Prote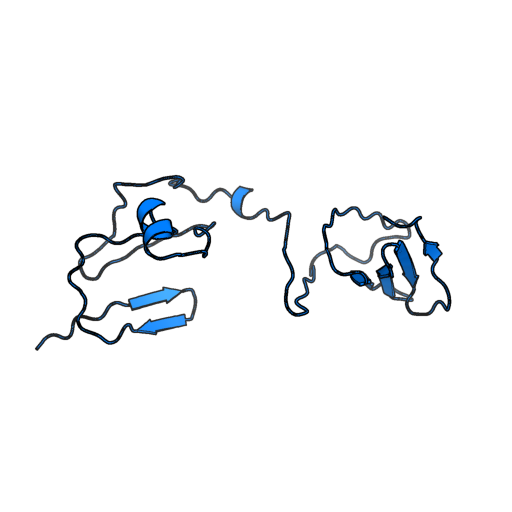in AF-H9FDF9-F1 (afdb_monomer)

Mean predicted aligned error: 11.4 Å

Foldseek 3Di:
DDQDWDWDDDPPDTDIDPDRPPPDPDDDAQDDDPVVCVVVVPPDDGHQFDDDDDADPVGHDDDDDDDPDDPDGDVVSVDDQDDDDDDPDDDDDPPPDDADDPDDDDDDDDDDPDQKDWPDWDDHPPFIWTFMRHRQWTFTPTPPDPDTPDIHPRD

InterPro domains:
  IPR001791 Laminin G domain [PS50025] (1-73)
  IPR001791 Laminin G domain [cd00110] (82-155)
  IPR013320 Concanavalin A-like lectin/glucanase domain superfamily [SSF49899] (17-70)
  IPR013320 Concanavalin A-like lectin/glucanase domain superfamily [SSF49899] (67-147)

Sequence (155 aa):
KVQKRMWINVDFQNTIIDGEVFDFSTYYLGGIPIAIRERFNISTPAFRGCMKNLKKTSGVVRLNDTVGVTKKCSEDWKLVRSASFSRGGQLSFTNLGSPLTDHLQASFGFQTFQPSGILLSHQTWTSTLQVTLEDGHIELSTRDSGSPIFKSPQT

Solvent-accessible surface area (backbone atoms only — not comparable to full-atom values): 10942 Å² total; per-residue (Å²): 132,87,79,57,71,56,80,51,78,55,96,91,47,76,48,76,57,88,57,83,66,71,89,66,94,72,86,72,76,58,44,75,60,66,71,59,29,64,76,67,68,53,78,76,75,61,63,84,82,79,86,78,88,58,70,51,98,93,42,78,64,80,90,82,89,76,79,96,75,69,98,64,76,58,72,72,76,72,65,77,92,78,85,86,76,62,96,85,57,86,86,84,81,92,75,72,66,81,80,73,60,104,72,82,83,86,87,84,88,88,86,77,90,66,50,55,48,82,77,44,79,45,82,56,99,88,48,38,42,35,35,32,35,52,80,37,18,48,31,34,32,43,77,89,50,98,60,64,80,39,70,51,70,76,106

Nearest PDB structures (foldseek):
  5xau-assembly2_D  TM=7.572E-01  e=1.764E+00  Homo sapiens

Structure (mmCIF, N/CA/C/O backbone):
data_AF-H9FDF9-F1
#
_entry.id   AF-H9FDF9-F1
#
loop_
_atom_site.group_PDB
_atom_site.id
_atom_site.type_symbol
_atom_site.label_atom_id
_atom_site.label_alt_id
_atom_site.label_comp_id
_atom_site.label_asym_id
_atom_site.label_entity_id
_atom_site.label_seq_id
_atom_site.pdbx_PDB_ins_code
_atom_site.Cartn_x
_atom_site.Cartn_y
_atom_site.Cartn_z
_atom_site.occupancy
_atom_site.B_iso_or_equiv
_atom_site.auth_seq_id
_atom_site.auth_comp_id
_atom_site.auth_asym_id
_atom_site.auth_atom_id
_atom_site.pdbx_PDB_model_num
ATOM 1 N N . LYS A 1 1 ? -32.377 21.742 26.380 1.00 42.25 1 LYS A N 1
ATOM 2 C CA . LYS A 1 1 ? -32.199 20.419 25.727 1.00 42.25 1 LYS A CA 1
ATOM 3 C C . LYS A 1 1 ? -30.703 20.161 25.587 1.00 42.25 1 LYS A C 1
ATOM 5 O O . LYS A 1 1 ? -30.040 20.959 24.943 1.00 42.25 1 LYS A O 1
ATOM 10 N N . VAL A 1 2 ? -30.161 19.126 26.233 1.00 50.25 2 VAL A N 1
ATOM 11 C CA . VAL A 1 2 ? -28.737 18.770 26.104 1.00 50.25 2 VAL A CA 1
ATOM 12 C C . VAL A 1 2 ? -28.552 18.089 24.751 1.00 50.25 2 VAL A C 1
ATOM 14 O O . VAL A 1 2 ? -29.055 16.988 24.543 1.00 50.25 2 VAL A O 1
ATOM 17 N N . GLN A 1 3 ? -27.885 18.760 23.813 1.00 52.12 3 GLN A N 1
ATOM 18 C CA . GLN A 1 3 ? -27.539 18.172 22.523 1.00 52.12 3 GLN A CA 1
ATOM 19 C C . GLN A 1 3 ? -26.365 17.215 22.760 1.00 52.12 3 GLN A C 1
ATOM 21 O O . GLN A 1 3 ? -25.232 17.647 22.973 1.00 52.12 3 GLN A O 1
ATOM 26 N N . LYS A 1 4 ? -26.639 15.907 22.801 1.00 53.34 4 LYS A N 1
ATOM 27 C CA . LYS A 1 4 ? -25.577 14.897 22.808 1.00 53.34 4 LYS A CA 1
ATOM 28 C C . LYS A 1 4 ? -24.823 15.043 21.478 1.00 53.34 4 LYS A C 1
ATOM 30 O O . LYS A 1 4 ? -25.460 15.141 20.438 1.00 53.34 4 LYS A O 1
ATOM 35 N N . ARG A 1 5 ? -23.492 15.099 21.509 1.00 57.06 5 ARG A N 1
ATOM 36 C CA . ARG A 1 5 ? -22.630 15.107 20.313 1.00 57.06 5 ARG A CA 1
ATOM 37 C C . ARG A 1 5 ? -21.617 13.979 20.433 1.00 57.06 5 ARG A C 1
ATOM 39 O O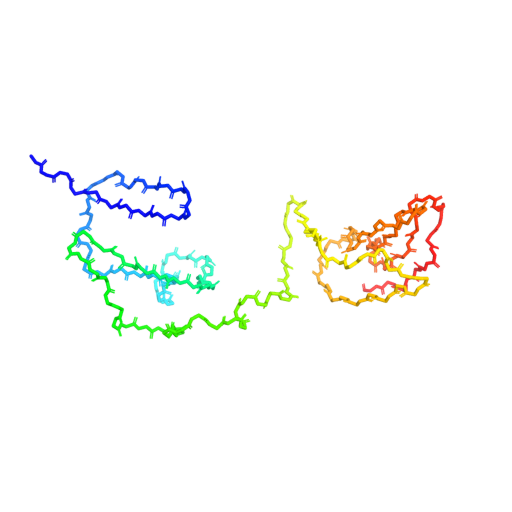 . ARG A 1 5 ? -21.088 13.752 21.524 1.00 57.06 5 ARG A O 1
ATOM 46 N N . MET A 1 6 ? -21.350 13.287 19.329 1.00 56.25 6 MET A N 1
ATOM 47 C CA . MET A 1 6 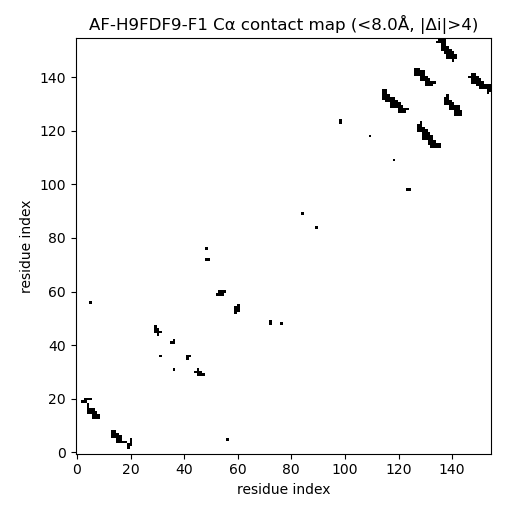? -20.268 12.309 19.244 1.00 56.25 6 MET A CA 1
ATOM 48 C C . MET A 1 6 ? -19.068 12.945 18.550 1.00 56.25 6 MET A C 1
ATOM 50 O O . MET A 1 6 ? -19.214 13.593 17.517 1.00 56.25 6 MET A O 1
ATOM 54 N N . TRP A 1 7 ? -17.891 12.749 19.138 1.00 55.53 7 TRP A N 1
ATOM 55 C CA . TRP A 1 7 ? -16.630 13.268 18.627 1.00 55.53 7 TRP A CA 1
ATOM 56 C C . TRP A 1 7 ? -15.767 12.093 18.195 1.00 55.53 7 TRP A C 1
ATOM 58 O O . TRP A 1 7 ? -15.412 11.253 19.025 1.00 55.53 7 TRP A O 1
ATOM 68 N N . ILE A 1 8 ? -15.434 12.040 16.907 1.00 58.94 8 ILE A N 1
ATOM 69 C CA . ILE A 1 8 ? -14.439 11.109 16.382 1.00 58.94 8 ILE A CA 1
ATOM 70 C C . ILE A 1 8 ? -13.209 11.938 16.034 1.00 58.94 8 ILE A C 1
ATOM 72 O O . ILE A 1 8 ? -13.287 12.880 15.244 1.00 58.94 8 ILE A O 1
ATOM 76 N N . ASN A 1 9 ? -12.094 11.596 16.670 1.00 51.84 9 ASN A N 1
ATOM 77 C CA . ASN A 1 9 ? -10.815 12.251 16.460 1.00 51.84 9 ASN A CA 1
ATOM 78 C C . ASN A 1 9 ? -9.883 11.268 15.741 1.00 51.84 9 ASN A C 1
ATOM 80 O O . ASN A 1 9 ? -9.620 10.178 16.261 1.00 51.84 9 ASN A O 1
ATOM 84 N N . VAL A 1 10 ? -9.449 11.636 14.536 1.00 53.12 10 VAL A N 1
ATOM 85 C CA . VAL A 1 10 ? -8.482 10.889 13.724 1.00 53.12 10 VAL A CA 1
ATOM 86 C C . VAL A 1 10 ? -7.311 11.830 13.446 1.00 53.12 10 VAL A C 1
ATOM 88 O O . VAL A 1 10 ? -7.421 12.741 12.631 1.00 53.12 10 VAL A O 1
ATOM 91 N N . ASP A 1 11 ? -6.205 11.630 14.162 1.00 63.62 11 ASP A N 1
ATOM 92 C CA . ASP A 1 11 ? -5.014 12.491 14.167 1.00 63.62 11 ASP A CA 1
ATOM 93 C C . ASP A 1 11 ? -5.313 13.980 14.437 1.00 63.62 11 ASP A C 1
ATOM 95 O O . ASP A 1 11 ? -5.443 14.390 15.589 1.00 63.62 11 ASP A O 1
ATOM 99 N N . PHE A 1 12 ? -5.391 14.798 13.384 1.00 52.53 12 PHE A N 1
ATOM 100 C CA . PHE A 1 12 ? -5.698 16.235 13.430 1.00 52.53 12 PHE A CA 1
ATOM 101 C C . PHE A 1 12 ? -7.094 16.565 12.879 1.00 52.53 12 PHE A C 1
ATOM 103 O O . PHE A 1 12 ? -7.504 17.727 12.886 1.00 52.53 12 PHE A O 1
ATOM 110 N N . GLN A 1 13 ? -7.836 15.564 12.401 1.00 46.62 13 GLN A N 1
ATOM 111 C CA . GLN A 1 13 ? -9.196 15.736 11.910 1.00 46.62 13 GLN A CA 1
ATOM 112 C C . GLN A 1 13 ? -10.215 15.437 13.009 1.00 46.62 13 GLN A C 1
ATOM 114 O O . GLN A 1 13 ? -10.338 14.315 13.506 1.00 46.62 13 GLN A O 1
ATOM 119 N N . ASN A 1 14 ? -11.002 16.462 13.332 1.00 49.03 14 ASN A N 1
ATOM 120 C CA . ASN A 1 14 ? -12.169 16.352 14.193 1.00 49.03 14 ASN A CA 1
ATOM 121 C C . ASN A 1 14 ? -13.417 16.348 13.314 1.00 49.03 14 ASN A C 1
ATOM 123 O O . ASN A 1 14 ? -13.719 17.352 12.673 1.00 49.03 14 ASN A O 1
ATOM 127 N N . THR A 1 15 ? -14.154 15.237 13.301 1.00 54.59 15 THR A N 1
ATOM 128 C C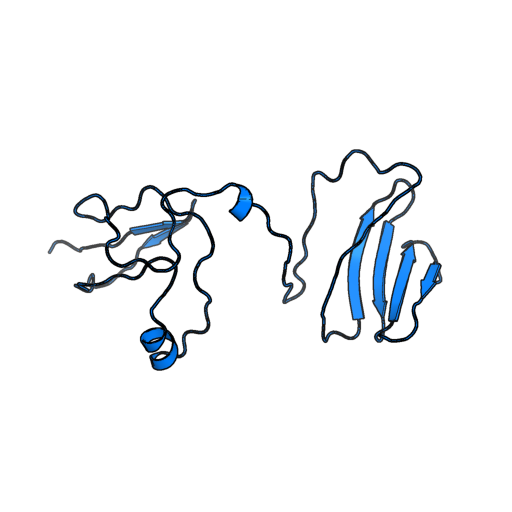A . THR A 1 15 ? -15.473 15.191 12.655 1.00 54.59 15 THR A CA 1
ATOM 129 C C . THR A 1 15 ? -16.553 15.279 13.725 1.00 54.59 15 THR A C 1
ATOM 131 O O . THR A 1 15 ? -16.580 14.470 14.658 1.00 54.59 15 THR A O 1
ATOM 134 N N . ILE A 1 16 ? -17.435 16.273 13.593 1.00 53.31 16 ILE A N 1
ATOM 135 C CA . ILE A 1 16 ? -18.628 16.427 14.426 1.00 53.31 16 ILE A CA 1
ATOM 136 C C . ILE A 1 16 ? -19.781 15.765 13.681 1.00 53.31 16 ILE A C 1
ATOM 138 O O . ILE A 1 16 ? -20.094 16.138 12.553 1.00 53.31 16 ILE A O 1
ATOM 142 N N . ILE A 1 17 ? -20.404 14.769 14.306 1.00 60.03 17 ILE A N 1
ATOM 143 C CA . ILE A 1 17 ? -21.643 14.193 13.787 1.00 60.03 17 ILE A CA 1
ATOM 144 C C . ILE A 1 17 ? -22.797 15.026 14.353 1.00 60.03 17 ILE A C 1
ATOM 146 O O . ILE A 1 17 ? -23.173 14.860 15.516 1.00 60.03 17 ILE A O 1
ATOM 150 N N . ASP A 1 18 ? -23.311 15.953 13.543 1.00 45.31 18 ASP A N 1
ATOM 151 C CA . ASP A 1 18 ? -24.489 16.760 13.866 1.00 45.31 18 ASP A CA 1
ATOM 152 C C . ASP A 1 18 ? -25.768 15.952 13.595 1.00 45.31 18 ASP A C 1
ATOM 154 O O . ASP A 1 18 ? -26.094 15.622 12.457 1.00 45.31 18 ASP A O 1
ATOM 158 N N . GLY A 1 19 ? -26.494 15.605 14.659 1.00 55.09 19 GLY A N 1
ATOM 159 C CA . GLY A 1 19 ? -27.745 14.847 14.602 1.00 55.09 19 GLY A CA 1
ATOM 160 C C . GLY A 1 19 ? -28.236 14.464 15.998 1.00 55.09 19 GLY A C 1
ATOM 161 O O . GLY A 1 19 ? -27.530 14.683 16.988 1.00 55.09 19 GLY A O 1
ATOM 162 N N . GLU A 1 20 ? -29.444 13.899 16.105 1.00 52.00 20 GLU A N 1
ATOM 163 C CA . GLU A 1 20 ? -29.799 13.138 17.306 1.00 52.00 20 GLU A CA 1
ATOM 164 C C . GLU A 1 20 ? -28.715 12.076 17.480 1.00 52.00 20 GLU A C 1
ATOM 166 O O . GLU A 1 20 ? -28.462 11.295 16.564 1.00 52.00 20 GLU A O 1
ATOM 171 N N . VAL A 1 21 ? -28.014 12.078 18.618 1.00 54.28 21 VAL A N 1
ATOM 172 C CA . VAL A 1 21 ? -27.148 10.949 18.961 1.00 54.28 21 VAL A CA 1
ATOM 173 C C . VAL A 1 21 ? -28.075 9.766 19.089 1.00 54.28 21 VAL A C 1
ATOM 175 O O . VAL A 1 21 ? -28.741 9.598 20.110 1.00 54.28 21 VAL A O 1
ATOM 178 N N . PHE A 1 22 ? -28.160 9.022 17.994 1.00 52.12 22 PHE A N 1
ATOM 179 C CA . PHE A 1 22 ? -28.872 7.777 17.912 1.00 52.12 22 PHE A CA 1
ATOM 180 C C . PHE A 1 22 ? -28.433 6.943 19.110 1.00 52.12 22 PHE A C 1
ATOM 182 O O . PHE A 1 22 ? -27.236 6.717 19.316 1.00 52.12 22 PHE A O 1
ATOM 189 N N . ASP A 1 23 ? -29.399 6.556 19.938 1.00 58.25 23 ASP A N 1
ATOM 190 C CA . ASP A 1 23 ? -29.160 5.742 21.124 1.00 58.25 23 ASP A CA 1
ATOM 191 C C . ASP A 1 23 ? -28.924 4.292 20.692 1.00 58.25 23 ASP A C 1
ATOM 193 O O . ASP A 1 23 ? -29.726 3.390 20.926 1.00 58.25 23 ASP A O 1
ATOM 197 N N . PHE A 1 24 ? -27.845 4.077 19.942 1.00 67.31 24 PHE A N 1
ATOM 198 C CA . PHE A 1 24 ? -27.416 2.746 19.569 1.00 67.31 24 PHE A CA 1
ATOM 199 C C . PHE A 1 24 ? -26.767 2.102 20.790 1.00 67.31 24 PHE A C 1
ATOM 201 O O . PHE A 1 24 ? -25.824 2.638 21.380 1.00 67.31 24 PHE A O 1
ATOM 208 N N . SER A 1 25 ? -27.254 0.918 21.151 1.00 72.12 25 SER A N 1
ATOM 209 C CA . SER A 1 25 ? -26.662 0.085 22.199 1.00 72.12 25 SER A CA 1
ATOM 210 C C . SER A 1 25 ? -25.352 -0.573 21.753 1.00 72.12 25 SER A C 1
ATOM 212 O O . SER A 1 25 ? -24.577 -1.037 22.591 1.00 72.12 25 SER A O 1
ATOM 214 N N . THR A 1 26 ? -25.079 -0.605 20.445 1.00 79.75 26 THR A N 1
ATOM 215 C CA . THR A 1 26 ? -23.951 -1.332 19.859 1.00 79.75 26 THR A CA 1
ATOM 216 C C . THR A 1 26 ? -23.189 -0.463 18.867 1.00 79.75 26 THR A C 1
ATOM 218 O O . THR A 1 26 ? -23.772 0.136 17.968 1.00 79.75 26 THR A O 1
ATOM 221 N N . TYR A 1 27 ? -21.864 -0.450 19.014 1.00 81.62 27 TYR A N 1
ATOM 222 C CA . TYR A 1 27 ? -20.932 0.231 18.121 1.00 81.62 27 TYR A CA 1
ATOM 223 C C . TYR A 1 27 ? -19.879 -0.766 17.664 1.00 81.62 27 TYR A C 1
ATOM 225 O O . TYR A 1 27 ? -19.360 -1.536 18.473 1.00 81.62 27 TYR A O 1
ATOM 233 N N . TYR A 1 28 ? -19.535 -0.714 16.384 1.00 88.50 28 TYR A N 1
ATOM 234 C CA . TYR A 1 28 ? -18.472 -1.528 15.817 1.00 88.50 28 TYR A CA 1
ATOM 235 C C . TYR A 1 28 ? -17.264 -0.651 15.519 1.00 88.50 28 TYR A C 1
ATOM 237 O O . TYR A 1 28 ? -17.398 0.442 14.971 1.00 88.50 28 TYR A O 1
ATOM 245 N N . LEU A 1 29 ? -16.080 -1.127 15.893 1.00 89.44 29 LEU A N 1
ATOM 246 C CA . LEU A 1 29 ? -14.839 -0.386 15.738 1.00 89.44 29 LEU A CA 1
ATOM 247 C C . LEU A 1 29 ? -13.839 -1.221 14.948 1.00 89.44 29 LEU A C 1
ATOM 249 O O . LEU A 1 29 ? -13.593 -2.380 15.268 1.00 89.44 29 LEU A O 1
ATOM 253 N N . GLY A 1 30 ? -13.259 -0.612 13.917 1.00 91.25 30 GLY A N 1
ATOM 254 C CA . GLY A 1 30 ? -12.252 -1.246 13.070 1.00 91.25 30 GLY A CA 1
ATOM 255 C C . GLY A 1 30 ? -12.790 -2.299 12.094 1.00 91.25 30 GLY A C 1
ATOM 256 O O . GLY A 1 30 ? -12.030 -2.857 11.318 1.00 91.25 30 GLY A O 1
ATOM 257 N N . GLY A 1 31 ? -14.092 -2.554 12.071 1.00 93.06 31 GLY A N 1
ATOM 258 C CA . GLY A 1 31 ? -14.738 -3.485 11.149 1.00 93.06 31 GLY A CA 1
ATOM 259 C C . GLY A 1 31 ? -16.189 -3.697 11.555 1.00 93.06 31 GLY A C 1
ATOM 260 O O . GLY A 1 31 ? -16.601 -3.203 12.597 1.00 93.06 31 GLY A O 1
ATOM 261 N N . ILE A 1 32 ? -16.958 -4.417 10.743 1.00 92.69 32 ILE A N 1
ATOM 262 C CA . ILE A 1 32 ? -18.360 -4.768 11.017 1.00 92.69 32 ILE A CA 1
ATOM 263 C C . ILE A 1 32 ? -18.606 -6.250 10.682 1.00 92.69 32 ILE A C 1
ATOM 265 O O . ILE A 1 32 ? -17.941 -6.775 9.782 1.00 92.69 32 ILE A O 1
ATOM 269 N N . PRO A 1 33 ? -19.542 -6.932 11.372 1.00 92.00 33 PRO A N 1
ATOM 270 C CA . PRO A 1 33 ? -19.911 -8.316 11.085 1.00 92.00 33 PRO A CA 1
ATOM 271 C C . PRO A 1 33 ? -20.309 -8.540 9.627 1.00 92.00 33 PRO A C 1
ATOM 273 O O . PRO A 1 33 ? -20.926 -7.673 9.004 1.00 92.00 33 PRO A O 1
ATOM 276 N N . ILE A 1 34 ? -20.018 -9.735 9.106 1.00 91.12 34 ILE A N 1
ATOM 277 C CA . ILE A 1 34 ? -20.261 -10.074 7.697 1.00 91.12 34 ILE A CA 1
ATOM 278 C C . ILE A 1 34 ? -21.730 -9.908 7.293 1.00 91.12 34 ILE A C 1
ATOM 280 O O . ILE A 1 34 ? -22.005 -9.281 6.278 1.00 91.12 34 ILE A O 1
ATOM 284 N N . ALA A 1 35 ? -22.668 -10.309 8.156 1.00 92.56 35 ALA A N 1
ATOM 285 C CA . ALA A 1 35 ? -24.100 -10.142 7.912 1.00 92.56 35 ALA A CA 1
ATOM 286 C C . ALA A 1 35 ? -24.512 -8.667 7.726 1.00 92.56 35 ALA A C 1
ATOM 288 O O . ALA A 1 35 ? -25.406 -8.364 6.940 1.00 92.56 35 ALA A O 1
ATOM 289 N N . ILE A 1 36 ? -23.852 -7.729 8.421 1.00 91.94 36 ILE A N 1
ATOM 290 C CA . ILE A 1 36 ? -24.090 -6.287 8.244 1.00 91.94 36 ILE A CA 1
ATOM 291 C C . ILE A 1 36 ? -23.463 -5.809 6.931 1.00 91.94 36 ILE A C 1
ATOM 293 O O . ILE A 1 36 ? -24.087 -5.030 6.211 1.00 91.94 36 ILE A O 1
ATOM 297 N N . ARG A 1 37 ? -22.260 -6.291 6.588 1.00 93.06 37 ARG A N 1
ATOM 298 C CA . ARG A 1 37 ? -21.606 -5.945 5.315 1.00 93.06 37 ARG A CA 1
ATOM 299 C C . ARG A 1 37 ? -22.449 -6.359 4.120 1.00 93.06 37 ARG A C 1
ATOM 301 O O . ARG A 1 37 ? -22.650 -5.542 3.233 1.00 93.06 37 ARG A O 1
ATOM 308 N N . GLU A 1 38 ? -22.952 -7.588 4.125 1.00 94.56 38 GLU A N 1
ATOM 309 C CA . GLU A 1 38 ? -23.775 -8.134 3.043 1.00 94.56 38 GLU A CA 1
ATOM 310 C C . GLU A 1 38 ? -25.115 -7.406 2.947 1.00 94.56 38 GLU A C 1
ATOM 312 O O . GLU A 1 38 ? -25.486 -6.939 1.872 1.00 94.56 38 GLU A O 1
ATOM 317 N N . ARG A 1 39 ? -25.801 -7.211 4.082 1.00 95.94 39 ARG A N 1
ATOM 318 C CA . ARG A 1 39 ? -27.105 -6.534 4.125 1.00 95.94 39 ARG A CA 1
ATOM 319 C C . ARG A 1 39 ? -27.069 -5.115 3.555 1.00 95.94 39 ARG A C 1
ATOM 321 O O . ARG A 1 39 ? -28.048 -4.684 2.954 1.00 95.94 39 ARG A O 1
ATOM 328 N N . PHE A 1 40 ? -25.977 -4.385 3.779 1.00 94.38 40 PHE A N 1
ATOM 329 C CA . PHE A 1 40 ? -25.838 -2.984 3.367 1.00 94.38 40 PHE A CA 1
ATOM 330 C C . PHE A 1 40 ? -24.829 -2.774 2.230 1.00 94.38 40 PHE A C 1
ATOM 332 O O . PHE A 1 40 ? -24.480 -1.634 1.933 1.00 94.38 40 PHE A O 1
ATOM 339 N N . ASN A 1 41 ? -24.359 -3.851 1.595 1.00 94.69 41 ASN A N 1
ATOM 340 C CA . ASN A 1 41 ? -23.382 -3.826 0.505 1.00 94.69 41 ASN A CA 1
ATOM 341 C C . ASN A 1 41 ? -22.110 -3.000 0.816 1.00 94.69 41 ASN A C 1
ATOM 343 O O . ASN A 1 41 ? -21.630 -2.213 -0.003 1.00 94.69 41 ASN A O 1
ATOM 347 N N . ILE A 1 42 ? -21.565 -3.149 2.028 1.00 92.00 42 ILE A N 1
ATOM 348 C CA . ILE A 1 42 ? -20.390 -2.393 2.487 1.00 92.00 42 ILE A CA 1
ATOM 349 C C . ILE A 1 42 ? -19.106 -3.088 2.019 1.00 92.00 42 ILE A C 1
ATOM 351 O O . ILE A 1 42 ? -18.653 -4.080 2.604 1.00 92.00 42 ILE A O 1
ATOM 355 N N . SER A 1 43 ? -18.481 -2.518 0.988 1.00 89.69 43 SER A N 1
ATOM 356 C CA . SER A 1 43 ? -17.248 -3.030 0.376 1.00 89.69 43 SER A CA 1
ATOM 357 C C . SER A 1 43 ? -15.972 -2.638 1.122 1.00 89.69 43 SER A C 1
ATOM 359 O O . SER A 1 43 ? -14.956 -3.321 0.990 1.00 89.69 43 SER A O 1
ATOM 361 N N . THR A 1 44 ? -16.018 -1.595 1.955 1.00 88.69 44 THR A N 1
ATOM 362 C CA . THR A 1 44 ? -14.852 -1.103 2.699 1.00 88.69 44 THR A CA 1
ATOM 363 C C . THR A 1 44 ? -14.249 -2.217 3.564 1.00 88.69 44 THR A C 1
ATOM 365 O O . THR A 1 44 ? -14.988 -2.870 4.312 1.00 88.69 44 THR A O 1
ATOM 368 N N . PRO A 1 45 ? -12.932 -2.481 3.467 1.00 89.44 45 PRO A N 1
ATOM 369 C CA . PRO A 1 45 ? -12.285 -3.505 4.276 1.00 89.44 45 PRO A CA 1
ATOM 370 C C . PRO A 1 45 ? -12.246 -3.105 5.755 1.00 89.44 45 PRO A C 1
ATOM 372 O O . PRO A 1 45 ? -12.345 -1.928 6.106 1.00 89.44 45 PRO A O 1
ATOM 375 N N . ALA A 1 46 ? -12.070 -4.099 6.626 1.00 92.00 46 ALA A N 1
ATOM 376 C CA . ALA A 1 46 ? -11.799 -3.848 8.035 1.00 92.00 46 ALA A CA 1
ATOM 377 C C . ALA A 1 46 ? -10.488 -3.059 8.195 1.00 92.00 46 ALA A C 1
ATOM 379 O O . ALA A 1 46 ? -9.523 -3.253 7.452 1.00 92.00 46 ALA A O 1
ATOM 380 N N . PHE A 1 47 ? -10.459 -2.171 9.182 1.00 90.31 47 PHE A N 1
ATOM 381 C CA . PHE A 1 47 ? -9.285 -1.400 9.545 1.00 90.31 47 PHE A CA 1
ATOM 382 C C . PHE A 1 47 ? -8.164 -2.329 10.008 1.00 90.31 47 PHE A C 1
ATOM 384 O O . PHE A 1 47 ? -8.336 -3.135 10.924 1.00 90.31 47 PHE A O 1
ATOM 391 N N . ARG A 1 48 ? -6.986 -2.164 9.409 1.00 86.75 48 ARG A N 1
ATOM 392 C CA . ARG A 1 48 ? -5.769 -2.872 9.797 1.00 86.75 48 ARG A CA 1
ATOM 393 C C . ARG A 1 48 ? -4.778 -1.872 10.372 1.00 86.75 48 ARG A C 1
ATOM 395 O O . ARG A 1 48 ? -4.128 -1.141 9.634 1.00 86.75 48 ARG A O 1
ATOM 402 N N . GLY A 1 49 ? -4.673 -1.847 11.692 1.00 86.94 49 GLY A N 1
ATOM 403 C CA . GLY A 1 49 ? -3.789 -0.933 12.400 1.00 86.94 49 GLY A CA 1
ATOM 404 C C . GLY A 1 49 ? -3.984 -1.023 13.904 1.00 86.94 49 GLY A C 1
ATOM 405 O O . GLY A 1 49 ? -4.610 -1.952 14.412 1.00 86.94 49 GLY A O 1
ATOM 406 N N . CYS A 1 50 ? -3.458 -0.037 14.622 1.00 87.62 50 CYS A N 1
ATOM 407 C CA . CYS A 1 50 ? -3.494 -0.012 16.076 1.00 87.62 50 CYS A CA 1
ATOM 408 C C . CYS A 1 50 ? -4.338 1.152 16.581 1.00 87.62 50 CYS A C 1
ATOM 410 O O . CYS A 1 50 ? -4.183 2.286 16.137 1.00 87.62 50 CYS A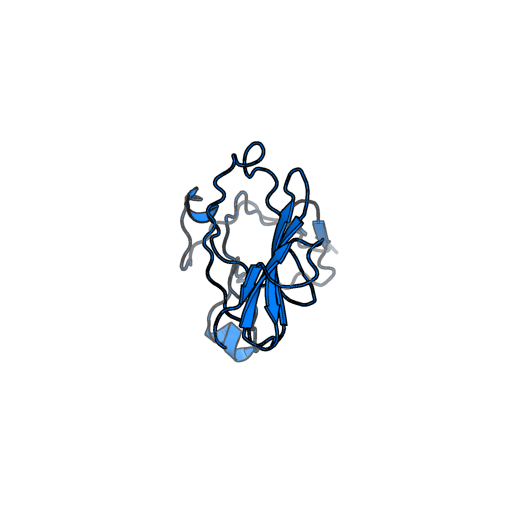 O 1
ATOM 412 N N . MET A 1 51 ? -5.203 0.869 17.551 1.00 87.06 51 MET A N 1
ATOM 413 C CA . MET A 1 51 ? -6.026 1.865 18.229 1.00 87.06 51 MET A CA 1
ATOM 414 C C . MET A 1 51 ? -5.692 1.861 19.718 1.00 87.06 51 MET A C 1
ATOM 416 O O . MET A 1 51 ? -5.567 0.806 20.338 1.00 87.06 51 MET A O 1
ATOM 420 N N . LYS A 1 52 ? -5.549 3.049 20.303 1.00 86.06 52 LYS A N 1
ATOM 421 C CA . LYS A 1 52 ? -5.300 3.235 21.737 1.00 86.06 52 LYS A CA 1
ATOM 422 C C . LYS A 1 52 ? -6.154 4.377 22.270 1.00 86.06 52 LYS A C 1
ATOM 424 O O . LYS A 1 52 ? -6.599 5.223 21.504 1.00 86.06 52 LYS A O 1
ATOM 429 N N . ASN A 1 53 ? -6.340 4.420 23.589 1.00 83.12 53 ASN A N 1
ATOM 430 C CA . ASN A 1 53 ? -7.040 5.508 24.282 1.00 83.12 53 ASN A CA 1
ATOM 431 C C . ASN A 1 53 ? -8.495 5.722 23.824 1.00 83.12 53 ASN A C 1
ATOM 433 O O . ASN A 1 53 ? -8.954 6.859 23.731 1.00 83.12 53 ASN A O 1
ATOM 437 N N . LEU A 1 54 ? -9.228 4.633 23.571 1.00 80.31 54 LEU A N 1
ATOM 438 C CA . LEU A 1 54 ? -10.643 4.690 23.204 1.00 80.31 54 LEU A CA 1
ATOM 439 C C . LEU A 1 54 ? -11.487 5.272 24.348 1.00 80.31 54 LEU A C 1
ATOM 441 O O . LEU A 1 54 ? -11.466 4.772 25.479 1.00 80.31 54 LEU A O 1
ATOM 445 N N . LYS A 1 55 ? -12.255 6.319 24.043 1.00 79.44 55 LYS A N 1
ATOM 446 C CA . LYS A 1 55 ? -13.100 7.044 24.999 1.00 79.44 55 LYS A CA 1
ATOM 447 C C . LYS A 1 55 ? -14.514 7.199 24.446 1.00 79.44 55 LYS A C 1
ATOM 449 O O . LYS A 1 55 ? -14.699 7.432 23.257 1.00 79.44 55 LYS A O 1
ATOM 454 N N . LYS A 1 56 ? -15.496 7.108 25.338 1.00 73.69 56 LYS A N 1
ATOM 455 C CA . LYS A 1 56 ? -16.892 7.502 25.128 1.00 73.69 56 LYS A CA 1
ATOM 456 C C . LYS A 1 56 ? -17.245 8.623 26.104 1.00 73.69 56 LYS A C 1
ATOM 458 O O . LYS A 1 56 ? -16.533 8.851 27.079 1.00 73.69 56 LYS A O 1
ATOM 463 N N . THR A 1 57 ? -18.366 9.301 25.879 1.00 69.44 57 THR A N 1
ATOM 464 C CA . THR A 1 57 ? -18.848 10.394 26.748 1.00 69.44 57 THR A CA 1
ATOM 465 C C . THR A 1 57 ? -18.966 9.994 28.220 1.00 69.44 57 THR A C 1
ATOM 467 O O . THR A 1 57 ? -18.741 10.823 29.092 1.00 69.44 57 THR A O 1
ATOM 470 N N . SER A 1 58 ? -19.264 8.724 28.507 1.00 71.31 58 SER A N 1
ATOM 471 C CA . SER A 1 58 ? -19.389 8.200 29.871 1.00 71.31 58 SER A CA 1
ATOM 472 C C . SER A 1 58 ? -18.097 7.588 30.447 1.00 71.31 58 SER A C 1
ATOM 474 O O . SER A 1 58 ? -18.162 6.946 31.493 1.00 71.31 58 SER A O 1
ATOM 476 N N . GLY A 1 59 ? -16.948 7.686 29.760 1.00 75.00 59 GLY A N 1
ATOM 477 C CA . GLY A 1 59 ? -15.660 7.163 30.239 1.00 75.00 59 GLY A CA 1
ATOM 478 C C . GLY A 1 59 ? -14.899 6.285 29.237 1.00 75.00 59 GLY A C 1
ATOM 479 O O . GLY A 1 59 ? -14.979 6.468 28.025 1.00 75.00 59 GLY A O 1
ATOM 480 N N . VAL A 1 60 ? -14.113 5.331 29.743 1.00 76.19 60 VAL A N 1
ATOM 481 C CA . VAL A 1 60 ? -13.265 4.448 28.918 1.00 76.19 60 VAL A CA 1
ATOM 482 C C . VAL A 1 60 ? -14.101 3.352 28.249 1.00 76.19 60 VAL A C 1
ATOM 484 O O . VAL A 1 60 ? -15.014 2.788 28.858 1.00 76.19 60 VAL A O 1
ATOM 487 N N . VAL A 1 61 ? -13.782 3.032 26.993 1.00 78.88 61 VAL A N 1
ATOM 488 C CA . VAL A 1 61 ? -14.407 1.921 26.261 1.00 78.88 61 VAL A CA 1
ATOM 489 C C . VAL A 1 61 ? -13.671 0.618 26.576 1.00 78.88 61 VAL A C 1
ATOM 491 O O . VAL A 1 61 ? -12.452 0.538 26.438 1.00 78.88 61 VAL A O 1
ATOM 494 N N . ARG A 1 62 ? -14.419 -0.414 26.977 1.00 77.00 62 ARG A N 1
ATOM 495 C CA . ARG A 1 62 ? -13.937 -1.798 27.053 1.00 77.00 62 ARG A CA 1
ATOM 496 C C . ARG A 1 62 ? -14.548 -2.581 25.895 1.00 77.00 62 ARG A C 1
ATOM 498 O O . ARG A 1 62 ? -15.764 -2.556 25.729 1.00 77.00 62 ARG A O 1
ATOM 505 N N . LEU A 1 63 ? -13.701 -3.211 25.086 1.00 82.06 63 LEU A N 1
ATOM 506 C CA . LEU A 1 63 ? -14.126 -4.076 23.987 1.00 82.06 63 LEU A CA 1
ATOM 507 C C . LEU A 1 63 ? -14.318 -5.489 24.548 1.00 82.06 63 LEU A C 1
ATOM 509 O O . LEU A 1 63 ? -13.348 -6.072 25.031 1.00 82.06 63 LEU A O 1
ATOM 513 N N . ASN A 1 64 ? -15.548 -6.003 24.513 1.00 78.25 64 ASN A N 1
ATOM 514 C CA . ASN A 1 64 ? -15.876 -7.333 25.039 1.00 78.25 64 ASN A CA 1
ATOM 515 C C . ASN A 1 64 ? -15.967 -8.382 23.920 1.00 78.25 64 ASN A C 1
ATOM 517 O O . ASN A 1 64 ? -15.395 -9.456 24.063 1.00 78.25 64 ASN A O 1
ATOM 521 N N . ASP A 1 65 ? -16.579 -8.033 22.786 1.00 86.88 65 ASP A N 1
ATOM 522 C CA . ASP A 1 65 ? -16.754 -8.933 21.642 1.00 86.88 65 ASP A CA 1
ATOM 523 C C . ASP A 1 65 ? -15.794 -8.539 20.518 1.00 86.88 65 ASP A C 1
ATOM 525 O O . ASP A 1 65 ? -16.081 -7.657 19.704 1.00 86.88 65 ASP A O 1
ATOM 529 N N . THR A 1 66 ? -14.603 -9.141 20.503 1.00 90.06 66 THR A N 1
ATOM 530 C CA . THR A 1 66 ? -13.562 -8.827 19.519 1.00 90.06 66 THR A CA 1
ATOM 531 C C . THR A 1 66 ? -13.234 -10.012 18.622 1.00 90.06 66 THR A C 1
ATOM 533 O O . THR A 1 66 ? -13.187 -11.161 19.051 1.00 90.06 66 THR A O 1
ATOM 536 N N . VAL A 1 67 ? -12.955 -9.716 17.352 1.00 91.00 67 VAL A N 1
ATOM 537 C CA . VAL A 1 67 ? -12.464 -10.681 16.363 1.00 91.00 67 VAL A CA 1
ATOM 538 C C . VAL A 1 67 ? -11.226 -10.079 15.711 1.00 91.00 67 VAL A C 1
ATOM 540 O O . VAL A 1 67 ? -11.273 -8.951 15.228 1.00 91.00 67 VAL A O 1
ATOM 54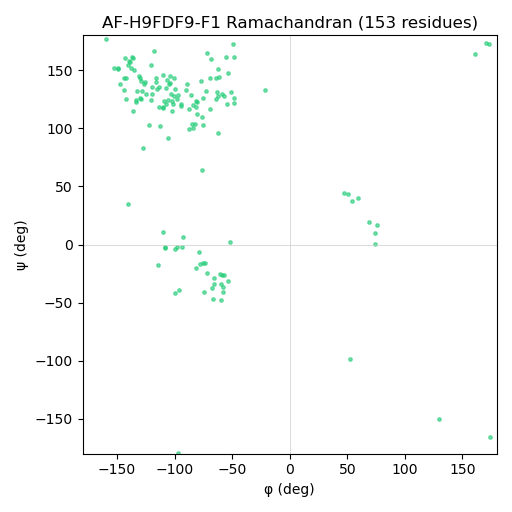3 N N . GLY A 1 68 ? -10.102 -10.800 15.734 1.00 89.25 68 GLY A N 1
ATOM 544 C CA . GLY A 1 68 ? -8.843 -10.324 15.146 1.00 89.25 68 GLY A CA 1
ATOM 545 C C . GLY A 1 68 ? -8.180 -9.147 15.880 1.00 89.25 68 GLY A C 1
ATOM 546 O O . GLY A 1 68 ? -7.344 -8.468 15.292 1.00 89.25 68 GLY A O 1
ATOM 547 N N . VAL A 1 69 ? -8.529 -8.891 17.149 1.00 90.12 69 VAL A N 1
ATOM 548 C CA . VAL A 1 69 ? -7.953 -7.798 17.958 1.00 90.12 69 VAL A CA 1
ATOM 549 C C . VAL A 1 69 ? -6.937 -8.342 18.958 1.00 90.12 69 VAL A C 1
ATOM 551 O O . VAL A 1 69 ? -7.243 -9.231 19.751 1.00 90.12 69 VAL A O 1
ATOM 554 N N . THR A 1 70 ? -5.743 -7.751 18.986 1.00 88.56 70 THR A N 1
ATOM 555 C CA . THR A 1 70 ? -4.697 -8.050 19.973 1.00 88.56 70 THR A CA 1
ATOM 556 C C . THR A 1 70 ? -4.499 -6.885 20.942 1.00 88.56 70 THR A C 1
ATOM 558 O O . THR A 1 70 ? -4.600 -5.720 20.570 1.00 88.56 70 THR A O 1
ATOM 561 N N . LYS A 1 71 ? -4.170 -7.181 22.211 1.00 85.50 71 LYS A N 1
ATOM 562 C CA . LYS A 1 71 ? -3.930 -6.143 23.239 1.00 85.50 71 LYS A CA 1
ATOM 563 C C . LYS A 1 71 ? -2.696 -5.281 22.963 1.00 85.50 71 LYS A C 1
ATOM 565 O O . LYS A 1 71 ? -2.633 -4.141 23.413 1.00 85.50 71 LYS A O 1
ATOM 570 N N . LYS A 1 72 ? -1.693 -5.843 22.286 1.00 85.44 72 LYS A N 1
ATOM 571 C CA . LYS A 1 72 ? -0.456 -5.150 21.921 1.00 85.44 72 LYS A CA 1
ATOM 572 C C . LYS A 1 72 ? -0.462 -4.851 20.427 1.00 85.44 72 LYS A C 1
ATOM 574 O O . LYS A 1 72 ? -0.882 -5.689 19.630 1.00 85.44 72 LYS A O 1
ATOM 579 N N . CYS A 1 73 ? 0.044 -3.674 20.083 1.00 85.62 73 CYS A N 1
ATOM 580 C CA . CYS A 1 73 ? 0.416 -3.328 18.721 1.00 85.62 73 CYS A CA 1
ATOM 581 C C . CYS A 1 73 ? 1.810 -3.913 18.470 1.00 85.62 73 CYS A C 1
ATOM 583 O O . CYS A 1 73 ? 2.775 -3.400 19.032 1.00 85.62 73 CYS A O 1
ATOM 585 N N . SER A 1 74 ? 1.913 -5.023 17.730 1.00 82.94 74 SER A N 1
ATOM 586 C CA . SER A 1 74 ? 3.236 -5.538 17.340 1.00 82.94 74 SER A CA 1
ATOM 587 C C . SER A 1 74 ? 3.885 -4.592 16.331 1.00 82.94 74 SER A C 1
ATOM 589 O O . SER A 1 74 ? 3.211 -4.058 15.449 1.00 82.94 74 SER A O 1
ATOM 591 N N . GLU A 1 75 ? 5.200 -4.433 16.426 1.00 80.69 75 GLU A N 1
ATOM 592 C CA . GLU A 1 75 ? 5.993 -3.746 15.406 1.00 80.69 75 GLU A CA 1
ATOM 593 C C . GLU A 1 75 ? 5.891 -4.458 14.048 1.00 80.69 75 GLU A C 1
ATOM 595 O O . GLU A 1 75 ? 5.956 -3.805 13.010 1.00 80.69 75 GLU A O 1
ATOM 600 N N . ASP A 1 76 ? 5.596 -5.763 14.036 1.00 73.19 76 ASP A N 1
ATOM 601 C CA . ASP A 1 76 ? 5.366 -6.535 12.807 1.00 73.19 76 ASP A CA 1
ATOM 602 C C . ASP A 1 76 ? 4.208 -5.980 11.962 1.00 73.19 76 ASP A C 1
ATOM 604 O O . ASP A 1 76 ? 4.197 -6.138 10.742 1.00 73.19 76 ASP A O 1
ATOM 608 N N . TRP A 1 77 ? 3.239 -5.294 12.584 1.00 69.44 77 TRP A N 1
ATOM 609 C CA . TRP A 1 77 ? 2.137 -4.640 11.867 1.00 69.44 77 TRP A CA 1
ATOM 610 C C . TRP A 1 77 ? 2.559 -3.347 11.169 1.00 69.44 77 TRP A C 1
ATOM 612 O O . TRP A 1 77 ? 1.833 -2.873 10.298 1.00 69.44 77 TRP A O 1
ATOM 622 N N . LYS A 1 78 ? 3.716 -2.774 11.525 1.00 68.12 78 LYS A N 1
ATOM 623 C CA . LYS A 1 78 ? 4.282 -1.605 10.838 1.00 68.12 78 LYS A CA 1
ATOM 624 C C . LYS A 1 78 ? 4.962 -1.984 9.525 1.00 68.12 78 LYS A C 1
ATOM 626 O O . LYS A 1 78 ? 5.197 -1.113 8.692 1.00 68.12 78 LYS A O 1
ATOM 631 N N . LEU A 1 79 ? 5.267 -3.267 9.321 1.00 75.69 79 LEU A N 1
ATOM 632 C CA . LEU A 1 79 ? 5.907 -3.740 8.104 1.00 75.69 79 LEU A CA 1
ATOM 633 C C . LEU A 1 79 ? 4.867 -3.983 7.003 1.00 75.69 79 LEU A C 1
ATOM 635 O O . LEU A 1 79 ? 4.197 -5.015 6.952 1.00 75.69 79 LEU A O 1
ATOM 639 N N . VAL A 1 80 ? 4.762 -3.025 6.087 1.00 79.31 80 VAL A N 1
ATOM 640 C CA . VAL A 1 80 ? 3.912 -3.105 4.894 1.00 79.31 80 VAL A CA 1
ATOM 641 C C . VAL A 1 80 ? 4.791 -3.458 3.694 1.00 79.31 80 VAL A C 1
ATOM 643 O O . VAL A 1 80 ? 5.729 -2.733 3.383 1.00 79.31 80 VAL A O 1
ATOM 646 N N . ARG A 1 81 ? 4.505 -4.585 3.027 1.00 86.94 81 ARG A N 1
ATOM 647 C CA . ARG A 1 81 ? 5.294 -5.094 1.881 1.00 86.94 81 ARG A CA 1
ATOM 648 C C . ARG A 1 81 ? 4.591 -4.964 0.529 1.00 86.94 81 ARG A C 1
ATOM 650 O O . ARG A 1 81 ? 5.147 -5.350 -0.491 1.00 86.94 81 ARG A O 1
ATOM 657 N N . SER A 1 82 ? 3.357 -4.476 0.520 1.00 90.38 82 SER A N 1
ATOM 658 C CA . SER A 1 82 ? 2.534 -4.393 -0.683 1.00 90.38 82 SER A CA 1
ATOM 659 C C . SER A 1 82 ? 1.728 -3.108 -0.657 1.00 90.38 82 SER A C 1
ATOM 661 O O . SER A 1 82 ? 1.264 -2.683 0.402 1.00 90.38 82 SER A O 1
ATOM 663 N N . ALA A 1 83 ? 1.550 -2.512 -1.828 1.00 90.56 83 ALA A N 1
ATOM 664 C CA . ALA A 1 83 ? 0.725 -1.336 -2.033 1.00 90.56 83 ALA A CA 1
ATOM 665 C C . ALA A 1 83 ? -0.083 -1.512 -3.319 1.00 90.56 83 ALA A C 1
ATOM 667 O O . ALA A 1 83 ? 0.343 -2.208 -4.241 1.00 90.56 83 ALA A O 1
ATOM 668 N N . SER A 1 84 ? -1.250 -0.878 -3.370 1.00 92.19 84 SER A N 1
ATOM 669 C CA . SER A 1 84 ? -2.079 -0.815 -4.569 1.00 92.19 84 SER A CA 1
ATOM 670 C C . SER A 1 84 ? -2.244 0.641 -4.964 1.00 92.19 84 SER A C 1
ATOM 672 O O . SER A 1 84 ? -2.604 1.480 -4.139 1.00 92.19 84 SER A O 1
ATOM 674 N N . PHE A 1 85 ? -1.979 0.930 -6.231 1.00 92.19 85 PHE A N 1
ATOM 675 C CA . PHE A 1 85 ? -2.038 2.274 -6.781 1.00 92.19 85 PHE A CA 1
ATOM 676 C C . PHE A 1 85 ? -3.304 2.425 -7.614 1.00 92.19 85 PHE A C 1
ATOM 678 O O . PHE A 1 85 ? -3.698 1.525 -8.351 1.00 92.19 85 PHE A O 1
ATOM 685 N N . SER A 1 86 ? -3.960 3.573 -7.488 1.00 88.12 86 SER A N 1
ATOM 686 C CA . SER A 1 86 ? -5.100 3.939 -8.324 1.00 88.12 86 SER A CA 1
ATOM 687 C C . SER A 1 86 ? -5.015 5.422 -8.665 1.00 88.12 86 SER A C 1
ATOM 689 O O . SER A 1 86 ? -4.392 6.189 -7.929 1.00 88.12 86 SER A O 1
ATOM 691 N N . ARG A 1 87 ? -5.621 5.825 -9.789 1.00 88.62 87 ARG A N 1
ATOM 692 C CA . ARG A 1 87 ? -5.759 7.237 -10.198 1.00 88.62 87 ARG A CA 1
ATOM 693 C C . ARG A 1 87 ? -4.428 8.013 -10.253 1.00 88.62 87 ARG A C 1
ATOM 695 O O . ARG A 1 87 ? -4.387 9.179 -9.881 1.00 88.62 87 ARG A O 1
ATOM 702 N N . GLY A 1 88 ? -3.347 7.363 -10.690 1.00 86.19 88 GLY A N 1
ATOM 703 C CA . GLY A 1 88 ? -2.027 7.996 -10.823 1.00 86.19 88 GLY A CA 1
ATOM 704 C C . GLY A 1 88 ? -1.273 8.218 -9.507 1.00 86.19 88 GLY A C 1
ATOM 705 O O . GLY A 1 88 ? -0.340 9.012 -9.471 1.00 86.19 88 GLY A O 1
ATOM 706 N N . GLY A 1 89 ? -1.666 7.551 -8.416 1.00 90.81 89 GLY A N 1
ATOM 707 C CA . GLY A 1 89 ? -0.915 7.596 -7.160 1.00 90.81 89 GLY A CA 1
ATOM 708 C C . GLY A 1 89 ? 0.499 7.016 -7.292 1.00 90.81 89 GLY A C 1
ATOM 709 O O . GLY A 1 89 ? 0.729 6.097 -8.074 1.00 90.81 89 GLY A O 1
ATOM 710 N N . GLN A 1 90 ? 1.426 7.517 -6.474 1.00 92.19 90 GLN A N 1
ATOM 711 C CA . GLN A 1 90 ? 2.826 7.085 -6.428 1.00 92.19 90 GLN A CA 1
ATOM 712 C C . GLN A 1 90 ? 3.305 6.920 -4.981 1.00 92.19 90 GLN A C 1
ATOM 714 O O . GLN A 1 90 ? 2.722 7.490 -4.057 1.00 92.19 90 GLN A O 1
ATOM 719 N N . LEU A 1 91 ? 4.384 6.161 -4.785 1.00 91.25 91 LEU A N 1
ATOM 720 C CA . LEU A 1 91 ? 5.046 5.984 -3.493 1.00 91.25 91 LEU A CA 1
ATOM 721 C C . LEU A 1 91 ? 6.541 6.262 -3.650 1.00 91.25 91 LEU A C 1
ATOM 723 O O . LEU A 1 91 ? 7.180 5.734 -4.556 1.00 91.25 91 LEU A O 1
ATOM 727 N N . SER A 1 92 ? 7.097 7.065 -2.745 1.00 89.12 92 SER A N 1
ATOM 728 C CA . SER A 1 92 ? 8.529 7.357 -2.684 1.00 89.12 92 SER A CA 1
ATOM 729 C C . SER A 1 92 ? 9.130 6.846 -1.381 1.00 89.12 92 SER A C 1
ATOM 731 O O . SER A 1 92 ? 8.548 7.036 -0.311 1.00 89.12 92 SER A O 1
ATOM 733 N N . PHE A 1 93 ? 10.331 6.281 -1.454 1.00 83.75 93 PHE A N 1
ATOM 734 C CA . PHE A 1 93 ? 11.115 5.899 -0.283 1.00 83.75 93 PHE A CA 1
ATOM 735 C C . PHE A 1 93 ? 12.146 6.991 0.018 1.00 83.75 93 PHE A C 1
ATOM 737 O O . PHE A 1 93 ? 12.929 7.356 -0.852 1.00 83.75 93 PHE A O 1
ATOM 744 N N . THR A 1 94 ? 12.152 7.518 1.243 1.00 72.25 94 THR A N 1
ATOM 745 C CA . THR A 1 94 ? 12.989 8.671 1.635 1.00 72.25 94 THR A CA 1
ATOM 746 C C . THR A 1 94 ? 14.295 8.293 2.341 1.00 72.25 94 THR A C 1
ATOM 748 O O . THR A 1 94 ? 15.085 9.173 2.651 1.00 72.25 94 THR A O 1
ATOM 751 N N . ASN A 1 95 ? 14.542 7.000 2.583 1.00 63.56 95 ASN A N 1
ATOM 752 C CA . ASN A 1 95 ? 15.713 6.499 3.320 1.00 63.56 95 ASN A CA 1
ATOM 753 C C . ASN A 1 95 ? 16.288 5.209 2.708 1.00 63.56 95 ASN A C 1
ATOM 755 O O . ASN A 1 95 ? 16.745 4.317 3.422 1.00 63.56 95 ASN A O 1
ATOM 759 N N . LEU A 1 96 ? 16.239 5.077 1.381 1.00 67.56 96 LEU A N 1
ATOM 760 C CA . LEU A 1 96 ? 17.145 4.157 0.694 1.00 67.56 96 LEU A CA 1
ATOM 761 C C . LEU A 1 96 ? 18.526 4.805 0.846 1.00 67.56 96 LEU A C 1
ATOM 763 O O . LEU A 1 96 ? 18.669 5.956 0.450 1.00 67.56 96 LEU A O 1
ATOM 767 N N . GLY A 1 97 ? 19.465 4.161 1.541 1.00 57.22 97 GLY A N 1
ATOM 768 C CA . GLY A 1 97 ? 20.735 4.775 1.949 1.00 57.22 97 GLY A CA 1
ATOM 769 C C . GLY A 1 97 ? 21.483 5.516 0.828 1.00 57.22 97 GLY A C 1
ATOM 770 O O . GLY A 1 97 ? 21.213 5.299 -0.351 1.00 57.22 97 GLY A O 1
ATOM 771 N N . SER A 1 98 ? 22.409 6.395 1.248 1.00 54.44 98 SER A N 1
ATOM 772 C CA . SER A 1 98 ? 23.424 7.114 0.444 1.00 54.44 98 SER A CA 1
ATOM 773 C C . SER A 1 98 ? 23.718 6.420 -0.887 1.00 54.44 98 SER A C 1
ATOM 775 O O . SER A 1 98 ? 23.884 5.198 -0.872 1.00 54.44 98 SER A O 1
ATOM 777 N N . PRO A 1 99 ? 23.753 7.163 -2.010 1.00 60.03 99 PRO A N 1
ATOM 778 C CA . PRO A 1 99 ? 23.464 6.624 -3.330 1.00 60.03 99 PRO A CA 1
ATOM 779 C C . PRO A 1 99 ? 24.222 5.331 -3.569 1.00 60.03 99 PRO A C 1
ATOM 781 O O . PRO A 1 99 ? 25.438 5.277 -3.364 1.00 60.03 99 PRO A O 1
ATOM 784 N N . LEU A 1 100 ? 23.458 4.298 -3.932 1.00 55.59 100 LEU A N 1
ATOM 785 C CA . LEU A 1 100 ? 23.987 2.957 -4.080 1.00 55.59 100 LEU A CA 1
ATOM 786 C C . LEU A 1 100 ? 25.219 3.017 -4.983 1.00 55.59 100 LEU A C 1
ATOM 788 O O . LEU A 1 100 ? 25.209 3.662 -6.032 1.00 55.59 100 LEU A O 1
ATOM 792 N N . THR A 1 101 ? 26.278 2.378 -4.495 1.00 57.06 101 THR A N 1
ATOM 793 C CA . THR A 1 101 ? 27.523 2.092 -5.206 1.00 57.06 101 THR A CA 1
ATOM 794 C C . THR A 1 101 ? 27.233 1.462 -6.573 1.00 57.06 101 THR A C 1
ATOM 796 O O . THR A 1 101 ? 26.091 1.106 -6.856 1.00 57.06 101 THR A O 1
ATOM 799 N N . ASP A 1 102 ? 28.256 1.276 -7.413 1.00 61.25 102 ASP A N 1
ATOM 800 C CA . ASP A 1 102 ? 28.179 0.787 -8.810 1.00 61.25 102 ASP A CA 1
ATOM 801 C C . ASP A 1 102 ? 27.399 -0.538 -9.043 1.00 61.25 102 ASP A C 1
ATOM 803 O O . ASP A 1 102 ? 27.312 -1.041 -10.165 1.00 61.25 102 ASP A O 1
ATOM 807 N N . HIS A 1 103 ? 26.812 -1.129 -8.001 1.00 69.94 103 HIS A N 1
ATOM 808 C CA . HIS A 1 103 ? 26.033 -2.358 -8.000 1.00 69.94 103 HIS A CA 1
ATOM 809 C C . HIS A 1 103 ? 24.656 -2.145 -7.337 1.00 69.94 103 HIS A C 1
ATOM 811 O O . HIS A 1 103 ? 24.445 -2.459 -6.165 1.00 69.94 103 HIS A O 1
ATOM 817 N N . LEU A 1 104 ? 23.690 -1.631 -8.107 1.00 74.88 104 LEU A N 1
ATOM 818 C CA . LEU A 1 104 ? 22.274 -1.586 -7.724 1.00 74.88 104 LEU A CA 1
ATOM 819 C C . LEU A 1 104 ? 21.619 -2.951 -7.977 1.00 74.88 104 LEU A C 1
ATOM 821 O O . LEU A 1 104 ? 21.564 -3.420 -9.112 1.00 74.88 104 LEU A O 1
ATOM 825 N N . GLN A 1 105 ? 21.043 -3.546 -6.932 1.00 83.69 105 GLN A N 1
ATOM 826 C CA . GLN A 1 105 ? 20.167 -4.711 -7.049 1.00 83.69 105 GLN A CA 1
ATOM 827 C C . GLN A 1 105 ? 18.789 -4.373 -6.477 1.00 83.69 105 GLN A C 1
ATOM 829 O O . GLN A 1 105 ? 18.667 -3.970 -5.321 1.00 83.69 105 GLN A O 1
ATOM 834 N N . ALA A 1 106 ? 17.745 -4.560 -7.282 1.00 84.56 106 ALA A N 1
ATOM 835 C CA . ALA A 1 106 ? 16.359 -4.360 -6.877 1.00 84.56 106 ALA A CA 1
ATOM 836 C C . ALA A 1 106 ? 15.512 -5.574 -7.271 1.00 84.56 106 ALA A C 1
ATOM 838 O O . ALA A 1 106 ? 15.743 -6.199 -8.304 1.00 84.56 106 ALA A O 1
ATOM 839 N N . SER A 1 107 ? 14.528 -5.904 -6.438 1.00 90.69 107 SER A N 1
ATOM 840 C CA . SER A 1 107 ? 13.537 -6.941 -6.715 1.00 90.69 107 SER A CA 1
ATOM 841 C C . SER A 1 107 ? 12.192 -6.508 -6.152 1.00 90.69 107 SER A C 1
ATOM 843 O O . SER A 1 107 ? 12.107 -6.036 -5.017 1.00 90.69 107 SER A O 1
ATOM 845 N N . PHE A 1 108 ? 11.148 -6.640 -6.960 1.00 92.88 108 PHE A N 1
ATOM 846 C CA . PHE A 1 108 ? 9.772 -6.359 -6.580 1.00 92.88 108 PHE A CA 1
ATOM 847 C C . PHE A 1 108 ? 8.829 -7.219 -7.425 1.00 92.88 108 PHE A C 1
ATOM 849 O O . PHE A 1 108 ? 9.153 -7.599 -8.547 1.00 92.88 108 PHE A O 1
ATOM 856 N N . GLY A 1 109 ? 7.658 -7.530 -6.874 1.00 94.56 109 GLY A N 1
ATOM 857 C CA . GLY A 1 109 ? 6.567 -8.166 -7.608 1.00 94.56 109 GLY A CA 1
ATOM 858 C C . GLY A 1 109 ? 5.483 -7.144 -7.923 1.00 94.56 109 GLY A C 1
ATOM 859 O O . GLY A 1 109 ? 5.216 -6.258 -7.108 1.00 94.56 109 GLY A O 1
ATOM 860 N N . PHE A 1 110 ? 4.844 -7.274 -9.080 1.00 95.38 110 PHE A N 1
ATOM 861 C CA . PHE A 1 110 ? 3.709 -6.441 -9.462 1.00 95.38 110 PHE A CA 1
ATOM 862 C C . PHE A 1 110 ? 2.637 -7.279 -10.163 1.00 95.38 110 PHE A C 1
ATOM 864 O O . PHE A 1 110 ? 2.912 -8.349 -10.700 1.00 95.38 110 PHE A O 1
ATOM 871 N N . GLN A 1 111 ? 1.407 -6.776 -10.142 1.00 94.75 111 GLN A N 1
ATOM 872 C CA . GLN A 1 111 ? 0.287 -7.306 -10.908 1.00 94.75 111 GLN A CA 1
ATOM 873 C C . GLN A 1 111 ? -0.543 -6.116 -11.382 1.00 94.75 111 GLN A C 1
ATOM 875 O O . GLN A 1 111 ? -0.942 -5.276 -10.573 1.00 94.75 111 GLN A O 1
ATOM 880 N N . THR A 1 112 ? -0.785 -6.024 -12.685 1.00 94.31 112 THR A N 1
ATOM 881 C CA . THR A 1 112 ? -1.559 -4.934 -13.280 1.00 94.31 112 THR A CA 1
ATOM 882 C C . THR A 1 112 ? -2.299 -5.418 -14.521 1.00 94.31 112 THR A C 1
ATOM 884 O O . THR A 1 112 ? -1.852 -6.343 -15.190 1.00 94.31 112 THR A O 1
ATOM 887 N N . PHE A 1 113 ? -3.433 -4.785 -14.814 1.00 92.94 113 PHE A N 1
ATOM 888 C CA . PHE A 1 113 ? -4.136 -4.919 -16.095 1.00 92.94 113 PHE A CA 1
ATOM 889 C C . PHE A 1 113 ? -3.839 -3.748 -17.040 1.00 92.94 113 PHE A C 1
ATOM 891 O O . PHE A 1 113 ? -4.346 -3.716 -18.157 1.00 92.94 113 PHE A O 1
ATOM 898 N N . GLN A 1 114 ? -3.081 -2.748 -16.580 1.00 93.00 114 GLN A N 1
ATOM 899 C CA . GLN A 1 114 ? -2.663 -1.638 -17.430 1.00 93.00 114 GLN A CA 1
ATOM 900 C C . GLN A 1 114 ? -1.589 -2.134 -18.405 1.00 93.00 114 GLN A C 1
ATOM 902 O O . GLN A 1 114 ? -0.653 -2.788 -17.948 1.00 93.00 114 GLN A O 1
ATOM 907 N N . PRO A 1 115 ? -1.701 -1.830 -19.710 1.00 91.44 115 PRO A N 1
ATOM 908 C CA . PRO A 1 115 ? -0.736 -2.286 -20.710 1.00 91.44 115 PRO A CA 1
ATOM 909 C C . PRO A 1 115 ? 0.608 -1.557 -20.608 1.00 91.44 115 PRO A C 1
ATOM 911 O O . PRO A 1 115 ? 1.625 -2.134 -20.983 1.00 91.44 115 PRO A O 1
ATOM 914 N N . SER A 1 116 ? 0.605 -0.336 -20.054 1.00 93.94 116 SER A N 1
ATOM 915 C CA . SER A 1 116 ? 1.803 0.470 -19.833 1.00 93.94 116 SER A CA 1
ATOM 916 C C . SER A 1 116 ? 1.801 1.184 -18.480 1.00 93.94 116 SER A C 1
ATOM 918 O O . SER A 1 116 ? 0.742 1.446 -17.896 1.00 93.94 116 SER A O 1
ATOM 920 N N . GLY A 1 117 ? 2.990 1.531 -17.983 1.00 93.81 117 GLY A N 1
ATOM 921 C CA . GLY A 1 117 ? 3.165 2.351 -16.783 1.00 93.81 117 GLY A CA 1
ATOM 922 C C . GLY A 1 117 ? 4.551 2.252 -16.143 1.00 93.81 117 GLY A C 1
ATOM 923 O O . GLY A 1 117 ? 5.312 1.319 -16.386 1.00 93.81 117 GLY A O 1
ATOM 924 N N . ILE A 1 118 ? 4.870 3.209 -15.269 1.00 94.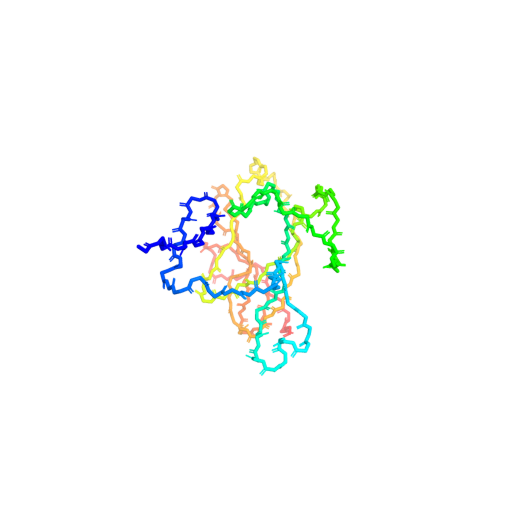50 118 ILE A N 1
ATOM 925 C CA . ILE A 1 118 ? 6.123 3.205 -14.501 1.00 94.50 118 ILE A CA 1
ATOM 926 C C . ILE A 1 118 ? 5.972 2.277 -13.294 1.00 94.50 118 ILE A C 1
ATOM 928 O O . ILE A 1 118 ? 5.085 2.474 -12.462 1.00 94.50 118 ILE A O 1
ATOM 932 N N . LEU A 1 119 ? 6.865 1.294 -13.179 1.00 94.75 119 LEU A N 1
ATOM 933 C CA . LEU A 1 119 ? 6.906 0.348 -12.062 1.00 94.75 119 LEU A CA 1
ATOM 934 C C . LEU A 1 119 ? 7.917 0.778 -10.992 1.00 94.75 119 LEU A C 1
ATOM 936 O O . LEU A 1 119 ? 7.650 0.666 -9.796 1.00 94.75 119 LEU A O 1
ATOM 940 N N . LEU A 1 120 ? 9.070 1.296 -11.419 1.00 93.00 120 LEU A N 1
ATOM 941 C CA . LEU A 1 120 ? 10.125 1.800 -10.544 1.00 93.00 120 LEU A CA 1
ATOM 942 C C . LEU A 1 120 ? 10.840 2.970 -11.222 1.00 93.00 120 LEU A C 1
ATOM 944 O O . LEU A 1 120 ? 11.158 2.906 -12.405 1.00 93.00 120 LEU A O 1
ATOM 948 N N . SER A 1 121 ? 11.139 4.018 -10.457 1.00 91.12 121 SER A N 1
ATOM 949 C CA . SER A 1 121 ? 11.975 5.132 -10.903 1.00 91.12 121 SER A CA 1
ATOM 950 C C . SER A 1 121 ? 12.999 5.447 -9.823 1.00 91.12 121 SER A C 1
ATOM 952 O O . SER A 1 121 ? 12.632 5.697 -8.673 1.00 91.12 121 SER A O 1
ATOM 954 N N . HIS A 1 122 ? 14.277 5.438 -10.186 1.00 87.00 122 HIS A N 1
ATOM 955 C CA . HIS A 1 122 ? 15.381 5.679 -9.267 1.00 87.00 122 HIS A CA 1
ATOM 956 C C . HIS A 1 122 ? 16.338 6.728 -9.832 1.00 87.00 122 HIS A C 1
ATOM 958 O O . HIS A 1 122 ? 16.833 6.602 -10.951 1.00 87.00 122 HIS A O 1
ATOM 964 N N . 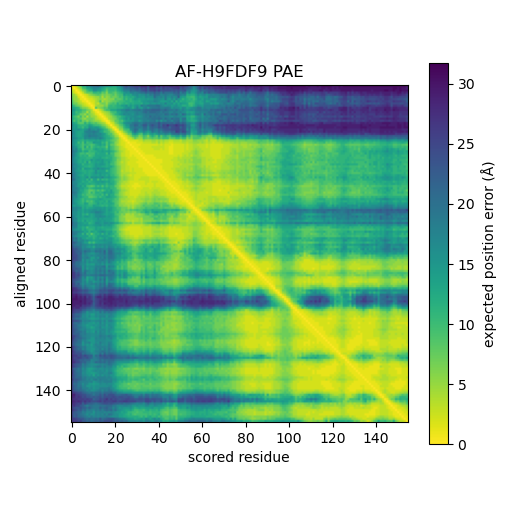GLN A 1 123 ? 16.599 7.769 -9.045 1.00 83.12 123 GLN A N 1
ATOM 965 C CA . GLN A 1 123 ? 17.547 8.813 -9.408 1.00 83.12 123 GLN A CA 1
ATOM 966 C C . GLN A 1 123 ? 18.970 8.342 -9.100 1.00 83.12 123 GLN A C 1
ATOM 968 O O . GLN A 1 123 ? 19.293 8.088 -7.941 1.00 83.12 123 GLN A O 1
ATOM 973 N N . THR A 1 124 ? 19.815 8.251 -10.125 1.00 77.56 124 THR A N 1
ATOM 974 C CA . THR A 1 124 ? 21.260 8.038 -9.976 1.00 77.56 124 THR A CA 1
ATOM 975 C C . THR A 1 124 ? 21.995 9.381 -10.060 1.00 77.56 124 THR A C 1
ATOM 977 O O . THR A 1 124 ? 21.376 10.442 -10.184 1.00 77.56 124 THR A O 1
ATOM 980 N N . TRP A 1 125 ? 23.328 9.361 -9.963 1.00 73.94 125 TRP A N 1
ATOM 981 C CA . TRP A 1 125 ? 24.149 10.579 -10.010 1.00 73.94 125 TRP A CA 1
ATOM 982 C C . TRP A 1 125 ? 24.090 11.267 -11.373 1.00 73.94 125 TRP A C 1
ATOM 984 O O . TRP A 1 125 ? 24.170 12.488 -11.452 1.00 73.94 125 TRP A O 1
ATOM 994 N N . THR A 1 126 ? 23.977 10.477 -12.440 1.00 77.25 126 THR A N 1
ATOM 995 C CA . THR A 1 126 ? 24.136 10.942 -13.821 1.00 77.25 126 THR A CA 1
ATOM 996 C C . THR A 1 126 ? 22.856 10.853 -14.641 1.00 77.25 126 THR A C 1
ATOM 998 O O . THR A 1 126 ? 22.783 11.496 -15.678 1.00 77.25 126 THR A O 1
ATOM 1001 N N . SER A 1 127 ? 21.856 10.080 -14.204 1.00 83.31 127 SER A N 1
ATOM 1002 C CA . SER A 1 127 ? 20.606 9.859 -14.941 1.00 83.31 127 SER A CA 1
ATOM 1003 C C . SER A 1 127 ? 19.492 9.375 -13.999 1.00 83.31 127 SER A C 1
ATOM 1005 O O . SER A 1 127 ? 19.695 9.137 -12.810 1.00 83.31 127 SER A O 1
ATOM 1007 N N . THR A 1 128 ? 18.285 9.192 -14.523 1.00 87.12 128 THR A N 1
ATOM 1008 C CA . THR A 1 128 ? 17.227 8.410 -13.870 1.00 87.12 128 THR A CA 1
ATOM 1009 C C . THR A 1 128 ? 17.172 7.020 -14.502 1.00 87.12 128 THR A C 1
ATOM 1011 O O . THR A 1 128 ? 17.089 6.913 -15.726 1.00 87.12 128 THR A O 1
ATOM 1014 N N . LEU A 1 129 ? 17.224 5.967 -13.685 1.00 88.56 129 LEU A N 1
ATOM 1015 C CA . LEU A 1 129 ? 16.954 4.587 -14.090 1.00 88.56 129 LEU A CA 1
ATOM 1016 C C . LEU A 1 129 ? 15.461 4.301 -13.912 1.00 88.56 129 LEU A C 1
ATOM 1018 O O . LEU A 1 129 ? 14.899 4.600 -12.853 1.00 88.56 129 LEU A O 1
ATOM 1022 N N . GLN A 1 130 ? 14.827 3.710 -14.920 1.00 93.06 130 GLN A N 1
ATOM 1023 C CA . GLN A 1 130 ? 13.406 3.384 -14.888 1.00 93.06 130 GLN A CA 1
ATOM 1024 C C . GLN A 1 130 ? 13.160 1.933 -15.280 1.00 93.06 130 GLN A C 1
ATOM 1026 O O . GLN A 1 130 ? 13.794 1.404 -16.191 1.00 93.06 130 GLN A O 1
ATOM 1031 N N . VAL A 1 131 ? 12.216 1.313 -14.574 1.00 94.69 131 VAL A N 1
ATOM 1032 C CA . VAL A 1 131 ? 11.588 0.056 -14.978 1.00 94.69 131 VAL A CA 1
ATOM 1033 C C . VAL A 1 131 ? 10.151 0.380 -15.352 1.00 94.69 131 VAL A C 1
ATOM 1035 O O . VAL A 1 131 ? 9.382 0.853 -14.504 1.00 94.69 131 VAL A O 1
ATOM 1038 N N . THR A 1 132 ? 9.796 0.147 -16.607 1.00 95.62 132 THR A N 1
ATOM 1039 C CA . THR A 1 132 ? 8.469 0.419 -17.161 1.00 95.62 132 THR A CA 1
ATOM 1040 C C . THR A 1 132 ? 7.846 -0.859 -17.701 1.00 95.62 132 THR A C 1
ATOM 1042 O O . THR A 1 132 ? 8.529 -1.824 -18.040 1.00 95.62 132 THR A O 1
ATOM 1045 N N . LEU A 1 133 ? 6.521 -0.877 -17.727 1.00 96.50 133 LEU A N 1
ATOM 1046 C CA . LEU A 1 133 ? 5.749 -1.794 -18.542 1.00 96.50 133 LEU A CA 1
ATOM 1047 C C . LEU A 1 133 ? 5.371 -1.032 -19.812 1.00 96.50 133 LEU A C 1
ATOM 1049 O O . LEU A 1 133 ? 4.850 0.075 -19.694 1.00 96.50 133 LEU A O 1
ATOM 1053 N N . GLU A 1 134 ? 5.632 -1.601 -20.982 1.00 95.19 134 GLU A N 1
ATOM 1054 C CA . GLU A 1 134 ? 5.249 -1.036 -22.277 1.00 95.19 134 GLU A CA 1
ATOM 1055 C C . GLU A 1 134 ? 4.671 -2.127 -23.175 1.00 95.19 134 GLU A C 1
ATOM 1057 O O . GLU A 1 134 ? 5.361 -3.085 -23.531 1.00 95.19 134 GLU A O 1
ATOM 1062 N N . ASP A 1 135 ? 3.382 -2.013 -23.501 1.00 94.38 135 ASP A N 1
ATOM 1063 C CA . ASP A 1 135 ? 2.625 -3.010 -24.268 1.00 94.38 135 ASP A CA 1
ATOM 1064 C C . ASP A 1 135 ? 2.848 -4.449 -23.762 1.00 94.38 135 ASP A C 1
ATOM 1066 O O . ASP A 1 135 ? 3.102 -5.385 -24.526 1.00 94.38 135 ASP A O 1
ATOM 1070 N N . GLY A 1 136 ? 2.816 -4.627 -22.437 1.00 93.44 136 GLY A N 1
ATOM 1071 C CA . GLY A 1 136 ? 3.045 -5.923 -21.790 1.00 93.44 136 GLY A CA 1
ATOM 1072 C C . GLY A 1 136 ? 4.502 -6.399 -21.779 1.00 93.44 136 GLY A C 1
ATOM 1073 O O . GLY A 1 136 ? 4.754 -7.545 -21.429 1.00 93.44 136 GLY A O 1
ATOM 1074 N N . HIS A 1 137 ? 5.472 -5.567 -22.154 1.00 95.12 137 HIS A N 1
ATOM 1075 C CA . HIS A 1 137 ? 6.898 -5.878 -22.049 1.00 95.12 137 HIS A CA 1
ATOM 1076 C C . HIS A 1 137 ? 7.509 -5.108 -20.884 1.00 95.12 137 HIS A C 1
ATOM 1078 O O . HIS A 1 137 ? 7.224 -3.928 -20.693 1.00 95.12 137 HIS A O 1
ATOM 1084 N N . ILE A 1 138 ? 8.374 -5.758 -20.112 1.00 95.94 138 ILE A N 1
ATOM 1085 C CA . ILE A 1 138 ? 9.144 -5.088 -19.067 1.00 95.94 138 ILE A CA 1
ATOM 1086 C C . ILE A 1 138 ? 10.372 -4.467 -19.724 1.00 95.94 138 ILE A C 1
ATOM 1088 O O . ILE A 1 138 ? 11.206 -5.180 -20.289 1.00 95.94 138 ILE A O 1
ATOM 1092 N N . GLU A 1 139 ? 10.496 -3.150 -19.618 1.00 95.56 139 GLU A N 1
ATOM 1093 C CA . GLU A 1 139 ? 11.616 -2.386 -20.150 1.00 95.56 139 GLU A CA 1
ATOM 1094 C C . GLU A 1 139 ? 12.444 -1.766 -19.021 1.00 95.56 139 GLU A C 1
ATOM 1096 O O . GLU A 1 139 ? 11.917 -1.213 -18.055 1.00 95.56 139 GLU A O 1
ATOM 1101 N N . LEU A 1 140 ? 13.766 -1.872 -19.145 1.00 93.56 140 LEU A N 1
ATOM 1102 C CA . LEU A 1 140 ? 14.738 -1.165 -18.316 1.00 93.56 140 LEU A CA 1
ATOM 1103 C C . LEU A 1 140 ? 15.398 -0.101 -19.183 1.00 93.56 140 LEU A C 1
ATOM 1105 O O . LEU A 1 140 ? 16.000 -0.436 -20.203 1.00 93.56 140 LEU A O 1
ATOM 1109 N N . SER A 1 141 ? 15.338 1.159 -18.777 1.00 92.56 141 SER A N 1
ATOM 1110 C CA . SER A 1 141 ? 15.914 2.268 -19.539 1.00 92.56 141 SER A CA 1
ATOM 1111 C C . SER A 1 141 ? 16.523 3.327 -18.627 1.00 92.56 141 SER A C 1
ATOM 1113 O O . SER A 1 141 ? 16.227 3.416 -17.430 1.00 92.56 141 SER A O 1
ATOM 1115 N N . THR A 1 142 ? 17.407 4.140 -19.198 1.00 89.50 142 THR A N 1
ATOM 1116 C CA . THR A 1 142 ? 17.788 5.426 -18.614 1.00 89.50 142 THR A CA 1
ATOM 1117 C C . THR A 1 142 ? 17.031 6.536 -19.327 1.00 89.50 142 THR A C 1
ATOM 1119 O O . THR A 1 142 ? 16.834 6.471 -20.540 1.00 89.50 142 THR A O 1
ATOM 1122 N N . ARG A 1 143 ? 16.613 7.572 -18.594 1.00 79.94 143 ARG A N 1
ATOM 1123 C CA . ARG A 1 143 ? 15.800 8.671 -19.149 1.00 79.94 143 ARG A CA 1
ATOM 1124 C C . ARG A 1 143 ? 16.456 9.382 -20.342 1.00 79.94 143 ARG A C 1
ATOM 1126 O O . ARG A 1 143 ? 15.747 9.918 -21.184 1.00 79.94 143 ARG A O 1
ATOM 1133 N N . ASP A 1 144 ? 17.784 9.346 -20.415 1.00 79.88 144 ASP A N 1
ATOM 1134 C CA . ASP A 1 144 ? 18.569 9.987 -21.474 1.00 79.88 144 ASP A CA 1
ATOM 1135 C C . ASP A 1 144 ? 18.893 9.042 -22.653 1.00 79.88 144 ASP A C 1
ATOM 1137 O O . ASP A 1 144 ? 19.519 9.458 -23.627 1.00 79.88 144 ASP A O 1
ATOM 1141 N N . SER A 1 145 ? 18.484 7.767 -22.589 1.00 75.50 145 SER A N 1
ATOM 1142 C CA . SER A 1 145 ? 18.707 6.787 -23.662 1.00 75.50 145 SER A CA 1
ATOM 1143 C C . SER A 1 145 ? 17.568 6.777 -24.685 1.00 75.50 145 SER A C 1
ATOM 1145 O O . SER A 1 145 ? 16.394 6.825 -24.330 1.00 75.50 145 SER A O 1
ATOM 1147 N N . GLY A 1 146 ? 17.912 6.685 -25.975 1.00 78.44 146 GLY A N 1
ATOM 1148 C CA . GLY A 1 146 ? 16.936 6.583 -27.071 1.00 78.44 146 GLY A CA 1
ATOM 1149 C C . GLY A 1 146 ? 16.333 5.184 -27.263 1.00 78.44 146 GLY A C 1
ATOM 1150 O O . GLY A 1 146 ? 15.443 5.016 -28.092 1.00 78.44 146 GLY A O 1
ATOM 1151 N N . SER A 1 147 ? 16.819 4.179 -26.530 1.00 85.31 147 SER A N 1
ATOM 1152 C CA . SER A 1 147 ? 16.347 2.792 -26.588 1.00 85.31 147 SER A CA 1
ATOM 1153 C C . SER A 1 147 ? 16.497 2.111 -25.225 1.00 85.31 147 SER A C 1
ATOM 1155 O O . SER A 1 147 ? 17.433 2.445 -24.493 1.00 85.31 147 SER A O 1
ATOM 1157 N N . PRO A 1 148 ? 15.642 1.129 -24.885 1.00 90.56 148 PRO A N 1
ATOM 1158 C CA . PRO A 1 148 ? 15.756 0.409 -23.624 1.00 90.56 148 PRO A CA 1
ATOM 1159 C C . PRO A 1 148 ? 17.069 -0.385 -23.557 1.00 90.56 148 PRO A C 1
ATOM 1161 O O . PRO A 1 148 ? 17.526 -0.957 -24.54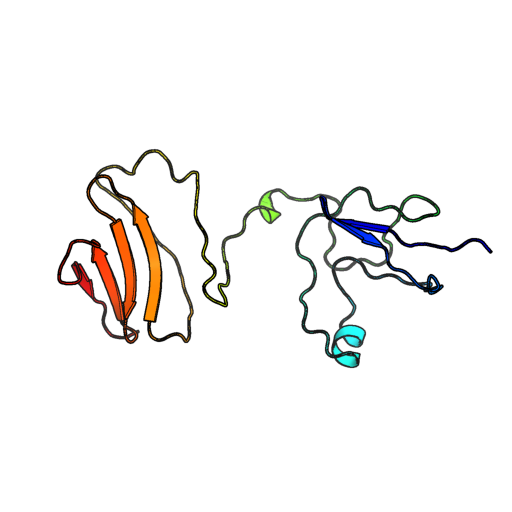6 1.00 90.56 148 PRO A O 1
ATOM 1164 N N . ILE A 1 149 ? 17.660 -0.435 -22.365 1.00 91.88 149 ILE A N 1
ATOM 1165 C CA . ILE A 1 149 ? 18.830 -1.259 -22.026 1.00 91.88 149 ILE A CA 1
ATOM 1166 C C . ILE A 1 149 ? 18.450 -2.741 -22.072 1.00 91.88 149 ILE A C 1
ATOM 1168 O O . ILE A 1 149 ? 19.236 -3.586 -22.494 1.00 91.88 149 ILE A O 1
ATOM 1172 N N . PHE A 1 150 ? 17.235 -3.054 -21.629 1.00 92.88 150 PHE A N 1
ATOM 1173 C CA . PHE A 1 150 ? 16.680 -4.396 -21.651 1.00 92.88 150 PHE A CA 1
ATOM 1174 C C . PHE A 1 150 ? 15.185 -4.332 -21.943 1.00 92.88 150 PHE A C 1
ATOM 1176 O O . PHE A 1 150 ? 14.494 -3.447 -21.444 1.00 92.88 150 PHE A O 1
ATOM 1183 N N . LYS A 1 151 ? 14.699 -5.306 -22.712 1.00 95.56 151 LYS A N 1
ATOM 1184 C CA . LYS A 1 151 ? 13.282 -5.543 -22.976 1.00 95.56 151 LYS A CA 1
ATOM 1185 C C . LYS A 1 151 ? 13.004 -7.033 -22.812 1.00 95.56 151 LYS A C 1
ATOM 1187 O O . LYS A 1 151 ? 13.656 -7.854 -23.459 1.00 95.56 151 LYS A O 1
ATOM 1192 N N . SER A 1 152 ? 12.073 -7.388 -21.932 1.00 95.44 152 SER A N 1
ATOM 1193 C CA . SER A 1 152 ? 11.637 -8.778 -21.772 1.00 95.44 152 SER A CA 1
ATOM 1194 C C . SER A 1 152 ? 10.797 -9.225 -22.972 1.00 95.44 152 SER A C 1
ATOM 1196 O O . SER A 1 152 ? 10.279 -8.375 -23.691 1.00 95.44 152 SER A O 1
ATOM 1198 N N . PRO A 1 153 ? 10.568 -10.535 -23.168 1.00 94.00 153 PRO A N 1
ATOM 1199 C CA . PRO A 1 153 ? 9.404 -11.000 -23.917 1.00 94.00 153 PRO A CA 1
ATOM 1200 C C . PRO A 1 153 ? 8.110 -10.449 -23.308 1.00 94.00 153 PRO A C 1
ATOM 1202 O O . PRO A 1 153 ? 8.093 -10.037 -22.142 1.00 94.00 153 PRO A O 1
ATOM 1205 N N . GLN A 1 154 ? 7.032 -10.475 -24.084 1.00 90.00 154 GLN A N 1
ATOM 1206 C CA . GLN A 1 154 ? 5.712 -10.098 -23.593 1.00 90.00 154 GLN A CA 1
ATOM 1207 C C . GLN A 1 154 ? 5.308 -10.990 -22.406 1.00 90.00 154 GLN A C 1
ATOM 1209 O O . GLN A 1 154 ? 5.425 -12.216 -22.486 1.00 90.00 154 GLN A O 1
ATOM 1214 N N . THR A 1 155 ? 4.884 -10.361 -21.310 1.00 80.19 155 THR A N 1
ATOM 1215 C CA . THR A 1 155 ? 4.427 -11.005 -20.068 1.00 80.19 155 THR A CA 1
ATOM 1216 C C . THR A 1 155 ? 2.927 -11.234 -20.051 1.00 80.19 155 THR A C 1
ATOM 1218 O O . THR A 1 155 ? 2.207 -10.367 -20.598 1.00 80.19 155 THR A O 1
#

pLDDT: mean 80.55, std 14.63, range [42.25, 96.5]

Radius of gyration: 23.81 Å; Cα contacts (8 Å, |Δi|>4): 131; chains: 1; bounding box: 60×31×57 Å

Secondary structure (DSSP, 8-state):
-----EEEEETTEEEEE-S-----S----S---HHHHHHTT--PPPP-S-----EETTEE----S-SS--SS--GGGG--------TT-----S-S-SSPPS----------S-SSEEEEEEE-SSSEEEEEEETTEEEEEETT-SS-SEEEEE-

Organism: Macaca mulatta (NCBI:txid9544)

=== Feature glossary ===
The record interleaves many kinds of information about one protein. Here is each kind framed as the question it answers.

Q: What are the backbone torsion angles?
A: φ (phi) and ψ (psi) are the two rotatable backbone dihedrals per residue: φ is the C(i-1)–N–Cα–C torsion, ψ is the N–Cα–C–N(i+1) torsion, both in degrees on (−180°, 180°]. α-helical residues cluster near (−60°, −45°); β-strand residues near (−120°, +130°). A Ramachandran plot is simply a scatter of (φ, ψ) for every residue.

Q: What is the amino-acid chain?
A: This is the polypeptide sequence — one letter per residue, N-terminus first. Length ranges from a few dozen residues for small domains to over a thousand for large multi-domain proteins.

Q: How mobile is each atom in the crystal?
A: For experimental (PDB) structures, the B-factor (temperature factor) quantifies the positional spread of each atom in the crystal — a combination of thermal vibration and static disorder — in units of Å². High B-factors mark flexible loops or poorly resolved regions; low B-factors mark the rigid, well-ordered core.

Q: Are the domains correctly placed relative to each other?
A: Predicted Aligned Error (PAE) is an AlphaFold confidence matrix: entry (i, j) is the expected error in the position of residue j, in ångströms, when the prediction is superimposed on the true structure at residue i. Low PAE within a block of residues means that block is internally rigid and well-predicted; high PAE between two blocks means their relative placement is uncertain even if each block individually is confident.

Q: How confident is the AlphaFold model at each residue?
A: pLDDT is the predicted lDDT-Cα score: AlphaFold's confidence that the local environment of each residue (all inter-atomic distances within 15 Å) is correctly placed. It is a per-residue number between 0 and 100, with higher meaning more reliable.

Q: What family and function is it annotated with?
A: Functional annotations link the protein to curated databases. InterPro entries identify conserved domains and families by matching the sequence against member-database signatures (Pfam, PROSITE, CDD, …). Gene Ontology (GO) terms describe molecular function, biological process, and cellular component in a controlled vocabulary. CATH places the structure in a hierarchical fold classification (Class/Architecture/Topology/Homologous-superfamily). The organism is the source species.

Q: How big and how compact is the whole molecule?
A: Three whole-structure scalars: the radius of gyration (RMS distance of Cα from centroid, in Å), the count of Cα–Cα contacts (pairs closer than 8 Å and separated by more than four residues in sequence — i.e. tertiary, not local, contacts), and the bounding-box dimensions. Together they distinguish compact globular folds from extended fibres or disordered chains.

Q: What known structures does this most resemble?
A: The Foldseek neighbor list gives the closest experimentally determined structures in the PDB, ranked by structural alignment. TM-score near 1 means near-identical fold; near 0.3 means only rough topology match. This is how one finds what a novel AlphaFold prediction most resembles in the solved-structure universe.

Q: Which residues are buried vs exposed?
A: SASA measures how much of the protein is reachable by solvent. It is computed by rolling a water-sized probe over the atomic surface and summing the exposed area (Å²). Per-residue SASA distinguishes core (buried, low SASA) from surface (exposed, high SASA) residues; total SASA is a whole-molecule size measure.

Q: Which residues are in helices, strands, or loops?
A: Eight-state secondary structure (DSSP): H is the canonical α-helix, G the tighter 3₁₀-helix, I the wider π-helix; E/B are β-structure, T and S are turns and bends, and '-' is everything else. DSSP derives these from the pattern of main-chain N–H···O=C hydrogen bonds, not from the sequence.

Q: Where is each backbone atom in 3D?
A: Structure coordinates are given as an mmCIF _atom_site loop: one row per atom with element, residue name, chain id, sequence number, and x/y/z position in Å. Only the four main-chain atoms per residue are included here; side chains are omitted to keep the record compact.

Q: What if only a Cα trace is available?
A: Three-state secondary structure (P-SEA) collapses the eight DSSP classes into helix (a), strand (b), and coil (c). P-SEA assigns these from Cα geometry alone — distances and angles — without requiring backbone oxygens, so it works on any Cα trace.

Q: What do the rendered images show?
A: The six renders are orthographic views along the three Cartesian axes in both directions. Representation (cartoon, sticks, or surface) and color scheme (sequence-rainbow or by-chain) vary across proteins so the training set covers all the common visualization conventions.

Q: What does the local fold look like, residue by residue?
A: Foldseek's 3Di representation compresses backbone geometry into a per-residue letter drawn from a learned twenty-state alphabet. It captures the tertiary interaction pattern around each residue — which residues are packed against it in space, regardless of where they are in sequence.

Q: What do the diagnostic plots show?
A: The contact map is a binary N×N matrix image: pixel (i, j) is dark where Cα_i and Cα_j are within 8 Å and |i−j|>4. Because the |i−j|>4 filter removes local helical contacts, off-diagonal stripes parallel to the main diagonal indicate parallel β-sheets; stripes perpendicular to it indicate antiparallel β-sheets. The Ramachandran plot scatters every residue's (φ, ψ) pair against the sterically allowed regions. The PAE heatmap renders the predicted-aligned-error matrix.